Protein AF-A0A822GVT6-F1 (afdb_monomer_lite)

Sequence (143 aa):
QSIIKSNSVNSNDHNVFDELIRKIGSLTDDDLIVNDVVSTDIQPLWSDKYKPCKPRFFNKVLTGYIWNSYNRKHYDKDNPPPKTIQGYKFNSFYPDLVAKNQLRPCSLTVCENNRNFSVLKFHAGPPYEDIAFKIINEEWDKS

Secondary structure (DSSP, 8-state):
----------S-HHHHHHHHHHHHHTT-TT-EE----B------TTTTTS--BPPEEEEEEEEE----TTHHHH--SSSPPPPEEEEEEEEEE-TT-S-GGG-PPPEEEE-TT-TTEEEEEE---TTBPPEEEEEE-------

Foldseek 3Di:
DADPPPPDDDPPCVVVVVVVCVVVVVPDPQKDWDPDWDDDPDDDPCCVPAPADAWDKTKTFDKDADDDPVQVVVADPVRTDDIDGPDMDIGTDDNPAPDPVQFDDWDWAADPVDNQWIKTWGCGHPNYHITIDIDGPDDDDRD

pLDDT: mean 75.49, std 16.42, range [25.73, 95.81]

Structure (mmCIF, N/CA/C/O backbone):
data_AF-A0A822GVT6-F1
#
_entry.id   AF-A0A822GVT6-F1
#
loop_
_atom_site.group_PDB
_atom_site.id
_atom_site.type_symbol
_atom_site.label_atom_id
_atom_site.label_alt_id
_atom_site.label_comp_id
_atom_site.label_asym_id
_atom_site.label_entity_id
_atom_site.label_seq_id
_atom_site.pdbx_PDB_ins_code
_atom_site.Cartn_x
_atom_site.Cartn_y
_atom_site.Cartn_z
_atom_site.occupancy
_atom_site.B_iso_or_equiv
_atom_site.auth_seq_id
_atom_site.auth_comp_id
_atom_site.auth_asym_id
_atom_site.auth_atom_id
_atom_site.pdbx_PDB_model_num
ATOM 1 N N . GLN A 1 1 ? -9.247 17.360 -7.548 1.00 28.58 1 GLN A N 1
ATOM 2 C CA . GLN A 1 1 ? -9.931 16.823 -6.354 1.00 28.58 1 GLN A CA 1
ATOM 3 C C . GLN A 1 1 ? -9.973 15.312 -6.533 1.00 28.58 1 GLN A C 1
ATOM 5 O O . GLN A 1 1 ? -10.650 14.847 -7.438 1.00 28.58 1 GLN A O 1
ATOM 10 N N . SER A 1 2 ? -9.132 14.571 -5.811 1.00 29.42 2 SER A N 1
ATOM 11 C CA . SER A 1 2 ? -8.932 13.132 -6.027 1.00 29.42 2 SER A CA 1
ATOM 12 C C . SER A 1 2 ? -10.059 12.336 -5.377 1.00 29.42 2 SER A C 1
ATOM 14 O O . SER A 1 2 ? -10.272 12.442 -4.171 1.00 29.42 2 SER A O 1
ATOM 16 N N . ILE A 1 3 ? -10.780 11.548 -6.171 1.00 25.73 3 ILE A N 1
ATOM 17 C CA . ILE A 1 3 ? -11.833 10.657 -5.686 1.00 25.73 3 ILE A CA 1
ATOM 18 C C . ILE A 1 3 ? -11.191 9.290 -5.461 1.00 25.73 3 ILE A C 1
ATOM 20 O O . ILE A 1 3 ? -11.102 8.470 -6.372 1.00 25.73 3 ILE A O 1
ATOM 24 N N . ILE A 1 4 ? -10.742 9.042 -4.231 1.00 35.81 4 ILE A N 1
ATOM 25 C CA . ILE A 1 4 ? -10.563 7.674 -3.742 1.00 35.81 4 ILE A CA 1
ATOM 26 C C . ILE A 1 4 ? -11.972 7.079 -3.742 1.00 35.81 4 ILE A C 1
ATOM 28 O O . ILE A 1 4 ? -12.809 7.483 -2.935 1.00 35.81 4 ILE A O 1
ATOM 32 N N . LYS A 1 5 ? -12.281 6.187 -4.690 1.00 28.80 5 LYS A N 1
ATOM 33 C CA . LYS A 1 5 ? -13.571 5.487 -4.709 1.00 28.80 5 LYS A CA 1
ATOM 34 C C . LYS A 1 5 ? -13.613 4.519 -3.527 1.00 28.80 5 LYS A C 1
ATOM 36 O O . LYS A 1 5 ? -13.249 3.353 -3.649 1.00 28.80 5 LYS A O 1
ATOM 41 N N . SER A 1 6 ? -14.053 5.013 -2.375 1.00 35.09 6 SER A N 1
ATOM 42 C CA . SER A 1 6 ? -14.524 4.182 -1.278 1.00 35.09 6 SER A CA 1
ATOM 43 C C . SER A 1 6 ? -15.872 3.594 -1.692 1.00 35.09 6 SER A C 1
ATOM 45 O O . SER A 1 6 ? -16.929 4.201 -1.533 1.00 35.09 6 SER A O 1
ATOM 47 N N . ASN A 1 7 ? -15.846 2.399 -2.280 1.00 32.97 7 ASN A N 1
ATOM 48 C CA . ASN A 1 7 ? -17.069 1.623 -2.438 1.00 32.97 7 ASN A CA 1
ATOM 49 C C . ASN A 1 7 ? -17.553 1.229 -1.034 1.00 32.97 7 ASN A C 1
ATOM 51 O O . ASN A 1 7 ? -16.971 0.362 -0.389 1.00 32.97 7 ASN A O 1
ATOM 55 N N . SER A 1 8 ? -18.598 1.903 -0.547 1.00 37.50 8 SER A N 1
ATOM 56 C CA . SER A 1 8 ? -19.322 1.519 0.666 1.00 37.50 8 SER A CA 1
ATOM 57 C C . SER A 1 8 ? -20.222 0.332 0.328 1.00 37.50 8 SER A C 1
ATOM 59 O O . SER A 1 8 ? -21.277 0.519 -0.272 1.00 37.50 8 SER A O 1
ATOM 61 N N . VAL A 1 9 ? -19.815 -0.874 0.715 1.00 43.06 9 VAL A N 1
ATOM 62 C CA . VAL A 1 9 ? -20.667 -2.072 0.679 1.00 43.06 9 VAL A CA 1
ATOM 63 C C . VAL A 1 9 ? -21.260 -2.280 2.080 1.00 43.06 9 VAL A C 1
ATOM 65 O O . VAL A 1 9 ? -20.594 -2.009 3.074 1.00 43.06 9 VAL A O 1
ATOM 68 N N . ASN A 1 10 ? -22.549 -2.631 2.154 1.00 33.69 10 ASN A N 1
ATOM 69 C CA . ASN A 1 10 ? -23.295 -2.819 3.403 1.00 33.69 10 ASN A CA 1
ATOM 70 C C . ASN A 1 10 ? -23.131 -4.247 3.954 1.00 33.69 10 ASN A C 1
ATOM 72 O O . ASN A 1 10 ? -23.466 -5.210 3.269 1.00 33.69 10 ASN A O 1
ATOM 76 N N . SER A 1 11 ? -22.720 -4.334 5.222 1.00 42.62 11 SER A N 1
ATOM 77 C CA . SER A 1 11 ? -23.110 -5.294 6.271 1.00 42.62 11 SER A CA 1
ATOM 78 C C . SER A 1 11 ? -23.493 -6.717 5.833 1.00 42.62 11 SER A C 1
ATOM 80 O O . SER A 1 11 ? -24.624 -7.161 6.031 1.00 42.62 11 SER A O 1
ATOM 82 N N . ASN A 1 12 ? -22.507 -7.439 5.296 1.00 47.00 12 ASN A N 1
ATOM 83 C CA . ASN A 1 12 ? -22.258 -8.870 5.560 1.00 47.00 12 ASN A CA 1
ATOM 84 C C . ASN A 1 12 ? -20.744 -9.191 5.395 1.00 47.00 12 ASN A C 1
ATOM 86 O O . ASN A 1 12 ? -20.336 -10.265 4.948 1.00 47.00 12 ASN A O 1
ATOM 90 N N . ASP A 1 13 ? -19.901 -8.201 5.723 1.00 57.81 13 ASP A N 1
ATOM 91 C CA . ASP A 1 13 ? -18.564 -7.970 5.149 1.00 57.81 13 ASP A CA 1
ATOM 92 C C . ASP A 1 13 ? -17.463 -8.962 5.554 1.00 57.81 13 ASP A C 1
ATOM 94 O O . ASP A 1 13 ? -16.422 -9.020 4.892 1.00 57.81 13 ASP A O 1
ATOM 98 N N . HIS A 1 14 ? -17.666 -9.781 6.593 1.00 56.97 14 HIS A N 1
ATOM 99 C CA . HIS A 1 14 ? -16.663 -10.779 6.982 1.00 56.97 14 HIS A CA 1
ATOM 100 C C . HIS A 1 14 ? -16.409 -11.798 5.867 1.00 56.97 14 HIS A C 1
ATOM 102 O O . HIS A 1 14 ? -15.248 -12.059 5.552 1.00 56.97 14 HIS A O 1
ATOM 108 N N . ASN A 1 15 ? -17.476 -12.267 5.210 1.00 64.69 15 ASN A N 1
ATOM 109 C CA . ASN A 1 15 ? -17.385 -13.232 4.113 1.00 64.69 15 ASN A CA 1
ATOM 110 C C . ASN A 1 15 ? -16.815 -12.603 2.833 1.00 64.69 15 ASN A C 1
ATOM 112 O O . ASN A 1 15 ? -16.097 -13.270 2.096 1.00 64.69 15 ASN A O 1
ATOM 116 N N . VAL A 1 16 ? -17.090 -11.316 2.581 1.00 71.38 16 VAL A N 1
ATOM 117 C CA . VAL A 1 16 ? -16.628 -10.605 1.374 1.00 71.38 16 VAL A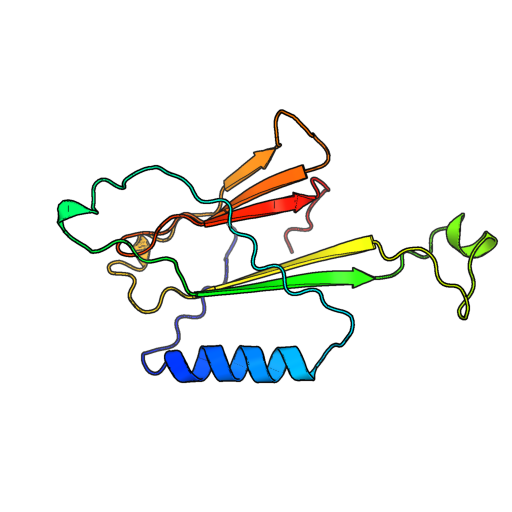 CA 1
ATOM 118 C C . VAL A 1 16 ? -15.111 -10.454 1.375 1.00 71.38 16 VAL A C 1
ATOM 120 O O . VAL A 1 16 ? -14.467 -10.653 0.346 1.00 71.38 16 VAL A O 1
ATOM 123 N N . PHE A 1 17 ? -14.523 -10.120 2.525 1.00 69.06 17 PHE A N 1
ATOM 124 C CA . PHE A 1 17 ? -13.072 -10.011 2.653 1.00 69.06 17 PHE A CA 1
ATOM 125 C C . PHE A 1 17 ? -12.383 -11.359 2.406 1.00 69.06 17 PHE A C 1
ATOM 127 O O . PHE A 1 17 ? -11.420 -11.428 1.643 1.00 69.06 17 PHE A O 1
ATOM 134 N N . ASP A 1 18 ? -12.908 -12.432 3.002 1.00 74.69 18 ASP A N 1
ATOM 135 C CA . ASP A 1 18 ? -12.345 -13.778 2.863 1.00 74.69 18 ASP A CA 1
ATOM 136 C C . ASP A 1 18 ? -12.522 -14.313 1.434 1.00 74.69 18 ASP A C 1
ATOM 138 O O . ASP A 1 18 ? -11.608 -14.917 0.867 1.00 74.69 18 ASP A O 1
ATOM 142 N N . GLU A 1 19 ? -13.656 -14.017 0.798 1.00 75.94 19 GLU A N 1
ATOM 143 C CA . GLU A 1 19 ? -13.894 -14.333 -0.608 1.00 75.94 19 GLU A CA 1
ATOM 144 C C . GLU A 1 19 ? -12.964 -13.547 -1.542 1.00 75.94 19 GLU A C 1
ATOM 146 O O . GLU A 1 19 ? -12.427 -14.124 -2.491 1.00 75.94 19 GLU A O 1
ATOM 151 N N . LEU A 1 20 ? -12.716 -12.261 -1.268 1.00 71.69 20 LEU A N 1
ATOM 152 C CA . LEU A 1 20 ? -11.774 -11.436 -2.027 1.00 71.69 20 LEU A CA 1
ATOM 153 C C . LEU A 1 20 ? -10.342 -11.950 -1.902 1.00 71.69 20 LEU A C 1
ATOM 155 O O . LEU A 1 20 ? -9.666 -12.079 -2.923 1.00 71.69 20 LEU A O 1
ATOM 159 N N . ILE A 1 21 ? -9.891 -12.289 -0.692 1.00 73.19 21 ILE A N 1
ATOM 160 C CA . ILE A 1 21 ? -8.566 -12.885 -0.483 1.00 73.19 21 ILE A CA 1
ATOM 161 C C . ILE A 1 21 ? -8.460 -14.213 -1.229 1.00 73.19 21 ILE A C 1
ATOM 163 O O . ILE A 1 21 ? -7.493 -14.417 -1.960 1.00 73.19 21 ILE A O 1
ATOM 167 N N . ARG A 1 22 ? -9.465 -15.089 -1.114 1.00 74.75 22 ARG A N 1
ATOM 168 C CA . ARG A 1 22 ? -9.482 -16.382 -1.813 1.00 74.75 22 ARG A CA 1
ATOM 169 C C . ARG A 1 22 ? -9.445 -16.207 -3.330 1.00 74.75 22 ARG A C 1
ATOM 171 O O . ARG A 1 22 ? -8.717 -16.917 -4.019 1.00 74.75 22 ARG A O 1
ATOM 178 N N . LYS A 1 23 ? -10.211 -15.251 -3.856 1.00 71.81 23 LYS A N 1
ATOM 179 C CA . LYS A 1 23 ? -10.256 -14.949 -5.289 1.00 71.81 23 LYS A CA 1
ATOM 180 C C . LYS A 1 23 ? -8.927 -14.384 -5.782 1.00 71.81 23 LYS A C 1
ATOM 182 O O . LYS A 1 23 ? -8.473 -14.779 -6.844 1.00 71.81 23 LYS A O 1
ATOM 187 N N . ILE A 1 24 ? -8.290 -13.494 -5.022 1.00 65.19 24 ILE A N 1
ATOM 188 C CA . ILE A 1 24 ? -7.012 -12.873 -5.402 1.00 65.19 24 ILE A CA 1
ATOM 189 C C . ILE A 1 24 ? -5.847 -13.861 -5.276 1.00 65.19 24 ILE A C 1
ATOM 191 O O . ILE A 1 24 ? -5.042 -13.942 -6.198 1.00 65.19 24 ILE A O 1
ATOM 195 N N . GLY A 1 25 ? -5.782 -14.640 -4.192 1.00 64.25 25 GLY A N 1
ATOM 196 C CA . GLY A 1 25 ? -4.747 -15.661 -3.984 1.00 64.25 25 GLY A CA 1
ATOM 197 C C . GLY A 1 25 ? -4.788 -16.796 -5.011 1.00 64.25 25 GLY A C 1
ATOM 198 O O . GLY A 1 25 ? -3.785 -17.459 -5.226 1.00 64.25 25 GLY A O 1
ATOM 199 N N . SER A 1 26 ? -5.924 -16.985 -5.688 1.00 60.91 26 SER A N 1
ATOM 200 C CA . SER A 1 26 ? -6.075 -17.951 -6.780 1.00 60.91 26 SER A CA 1
ATOM 201 C C . SER A 1 26 ? -5.717 -17.390 -8.166 1.00 60.91 26 SER A C 1
ATOM 203 O O . SER A 1 26 ? -5.732 -18.158 -9.126 1.00 60.91 26 SER A O 1
ATOM 205 N N . LEU A 1 27 ? -5.473 -16.079 -8.311 1.00 55.56 27 LEU A N 1
ATOM 206 C CA . LEU A 1 27 ? -5.369 -15.426 -9.626 1.00 55.56 27 LEU A CA 1
ATOM 207 C C . LEU A 1 27 ? -3.942 -15.078 -10.068 1.00 55.56 27 LEU A C 1
ATOM 209 O O . LEU A 1 27 ? -3.764 -14.808 -11.253 1.00 55.56 27 LEU A O 1
ATOM 213 N N . THR A 1 28 ? -2.938 -15.065 -9.185 1.00 55.56 28 THR A N 1
ATOM 214 C CA . THR A 1 28 ? -1.589 -14.589 -9.546 1.00 55.56 28 THR A CA 1
ATOM 215 C C . THR A 1 28 ? -0.493 -15.143 -8.627 1.00 55.56 28 THR A C 1
ATOM 217 O O . THR A 1 28 ? -0.418 -14.729 -7.472 1.00 55.56 28 THR A O 1
ATOM 220 N N . ASP A 1 29 ? 0.390 -15.998 -9.156 1.00 56.03 29 ASP A N 1
ATOM 221 C CA . ASP A 1 29 ? 1.591 -16.507 -8.458 1.00 56.03 29 ASP A CA 1
ATOM 222 C C . ASP A 1 29 ? 2.692 -15.438 -8.280 1.00 56.03 29 ASP A C 1
ATOM 224 O O . ASP A 1 29 ? 3.590 -15.584 -7.455 1.00 56.03 29 ASP A O 1
ATOM 228 N N . ASP A 1 30 ? 2.630 -14.338 -9.039 1.00 55.88 30 ASP A N 1
ATOM 229 C CA . ASP A 1 30 ? 3.693 -13.323 -9.096 1.00 55.88 30 ASP A CA 1
ATOM 230 C C . ASP A 1 30 ? 3.564 -12.185 -8.072 1.00 55.88 30 ASP A C 1
ATOM 232 O O . ASP A 1 30 ? 4.436 -11.312 -7.990 1.00 55.88 30 ASP A O 1
ATOM 236 N N . ASP A 1 31 ? 2.483 -12.170 -7.300 1.00 59.00 31 ASP A N 1
ATOM 237 C CA . ASP A 1 31 ? 2.137 -11.041 -6.454 1.00 59.00 31 ASP A CA 1
ATOM 238 C C . ASP A 1 31 ? 2.435 -11.310 -4.984 1.00 59.00 31 ASP A C 1
ATOM 240 O O . ASP A 1 31 ? 1.866 -12.196 -4.347 1.00 59.00 31 ASP A O 1
ATOM 244 N N . LEU A 1 32 ? 3.321 -10.491 -4.424 1.00 62.09 32 LEU A N 1
ATOM 245 C CA . LEU A 1 32 ? 3.681 -10.578 -3.017 1.00 62.09 32 LEU A CA 1
ATOM 246 C C . LEU A 1 32 ? 2.610 -9.883 -2.171 1.00 62.09 32 LEU A C 1
ATOM 248 O O . LEU A 1 32 ? 2.322 -8.693 -2.346 1.00 62.09 32 LEU A O 1
ATOM 252 N N . ILE A 1 33 ? 2.038 -10.632 -1.227 1.00 61.53 33 ILE A N 1
ATOM 253 C CA . ILE A 1 33 ? 1.186 -10.083 -0.172 1.00 61.53 33 ILE A CA 1
ATOM 254 C C . ILE A 1 33 ? 2.102 -9.511 0.907 1.00 61.53 33 ILE A C 1
ATOM 256 O O . ILE A 1 33 ? 2.847 -10.246 1.554 1.00 61.53 33 ILE A O 1
ATOM 260 N N . VAL A 1 34 ? 2.039 -8.196 1.114 1.00 60.06 34 VAL A N 1
ATOM 261 C CA . VAL A 1 34 ? 2.803 -7.519 2.169 1.00 60.06 34 VAL A CA 1
ATOM 262 C C . VAL A 1 34 ? 1.848 -7.081 3.269 1.00 60.06 34 VAL A C 1
ATOM 264 O O . VAL A 1 34 ? 1.066 -6.144 3.098 1.00 60.06 34 VAL A O 1
ATOM 267 N N . ASN A 1 35 ? 1.939 -7.768 4.408 1.00 59.41 35 ASN A N 1
ATOM 268 C CA . ASN A 1 35 ? 1.120 -7.508 5.592 1.00 59.41 35 ASN A CA 1
ATOM 269 C C . ASN A 1 35 ? 1.867 -6.762 6.704 1.00 59.41 35 ASN A C 1
ATOM 271 O O . ASN A 1 35 ? 1.332 -6.627 7.801 1.00 59.41 35 ASN A O 1
ATOM 275 N N . ASP A 1 36 ? 3.094 -6.305 6.450 1.00 57.94 36 ASP A N 1
ATOM 276 C CA . ASP A 1 36 ? 3.906 -5.700 7.499 1.00 57.94 36 ASP A CA 1
ATOM 277 C C . ASP A 1 36 ? 3.402 -4.282 7.802 1.00 57.94 36 ASP A C 1
ATOM 279 O O . ASP A 1 36 ? 3.422 -3.392 6.945 1.00 57.94 36 ASP A O 1
ATOM 283 N N . VAL A 1 37 ? 2.872 -4.103 9.012 1.00 63.09 37 VAL A N 1
ATOM 284 C CA . VAL A 1 37 ? 2.304 -2.840 9.495 1.00 63.09 37 VAL A CA 1
ATOM 285 C C . VAL A 1 37 ? 3.300 -2.212 10.437 1.00 63.09 37 VAL A C 1
ATOM 287 O O . VAL A 1 37 ? 3.673 -2.812 11.446 1.00 63.09 37 VAL A O 1
ATOM 290 N N . VAL A 1 38 ? 3.660 -0.962 10.167 1.00 64.44 38 VAL A N 1
ATOM 291 C CA . VAL A 1 38 ? 4.370 -0.160 11.159 1.00 64.44 38 VAL A CA 1
ATOM 292 C C . VAL A 1 38 ? 3.349 0.277 12.208 1.00 64.44 38 VAL A C 1
ATOM 294 O O . VAL A 1 38 ? 2.480 1.103 11.923 1.00 64.44 38 VAL A O 1
ATOM 297 N N . SER A 1 39 ? 3.421 -0.308 13.406 1.00 58.72 39 SER A N 1
ATOM 298 C CA . SER A 1 39 ? 2.605 0.125 14.544 1.00 58.72 39 SER A CA 1
ATOM 299 C C . SER A 1 39 ? 2.955 1.569 14.895 1.00 58.72 39 SER A C 1
ATOM 301 O O . SER A 1 39 ? 4.126 1.916 15.046 1.00 58.72 39 SER A O 1
ATOM 303 N N . THR A 1 40 ? 1.944 2.422 15.031 1.00 59.94 40 THR A N 1
ATOM 304 C CA . THR A 1 40 ? 2.115 3.725 15.670 1.00 59.94 40 THR A CA 1
ATOM 305 C C . THR A 1 40 ? 1.753 3.558 17.138 1.00 59.94 40 THR A C 1
ATOM 307 O O . THR A 1 40 ? 0.571 3.435 17.441 1.00 59.94 40 THR A O 1
ATOM 310 N N . ASP A 1 41 ? 2.733 3.556 18.042 1.00 59.84 41 ASP A N 1
ATOM 311 C CA . ASP A 1 41 ? 2.539 3.358 19.496 1.00 59.84 41 ASP A CA 1
ATOM 312 C C . ASP A 1 41 ? 1.843 4.549 20.200 1.00 59.84 41 ASP A C 1
ATOM 314 O O . ASP A 1 41 ? 2.087 4.855 21.367 1.00 59.84 41 ASP A O 1
ATOM 318 N N . ILE A 1 42 ? 0.977 5.269 19.487 1.00 66.88 42 ILE A N 1
ATOM 319 C CA . ILE A 1 42 ? 0.280 6.455 19.976 1.00 66.88 42 ILE A CA 1
ATOM 320 C C . ILE A 1 42 ? -1.122 6.036 20.407 1.00 66.88 42 ILE A C 1
ATOM 322 O O . ILE A 1 42 ? -1.959 5.712 19.568 1.00 66.88 42 ILE A O 1
ATOM 326 N N . GLN A 1 43 ? -1.386 6.095 21.712 1.00 69.56 43 GLN A N 1
ATOM 327 C CA . GLN A 1 43 ? -2.725 5.890 22.262 1.00 69.56 43 GLN A CA 1
ATOM 328 C C . GLN A 1 43 ? -3.665 7.009 21.778 1.00 69.56 43 GLN A C 1
ATOM 330 O O . GLN A 1 43 ? -3.406 8.186 22.053 1.00 69.56 43 GLN A O 1
ATOM 335 N N . PRO A 1 44 ? -4.736 6.688 21.037 1.00 73.25 44 PRO A N 1
ATOM 336 C CA . PRO A 1 44 ? -5.626 7.703 20.499 1.00 73.25 44 PRO A CA 1
ATOM 337 C C . PRO A 1 44 ? -6.561 8.254 21.582 1.00 73.25 44 PRO A C 1
ATOM 339 O O . PRO A 1 44 ? -7.037 7.510 22.425 1.00 73.25 44 PRO A O 1
ATOM 342 N N . LEU A 1 45 ? -6.924 9.540 21.510 1.00 78.69 45 LEU A N 1
ATOM 343 C CA . LEU A 1 45 ? -7.795 10.216 22.495 1.00 78.69 45 LEU A CA 1
ATOM 344 C C . LEU A 1 45 ? -9.178 9.549 22.687 1.00 78.69 45 LEU A C 1
ATOM 346 O O . LEU A 1 45 ? -9.885 9.817 23.651 1.00 78.69 45 LEU A O 1
ATOM 350 N N . TRP A 1 46 ? -9.597 8.706 21.743 1.00 79.69 46 TRP A N 1
ATOM 351 C CA . TRP A 1 46 ? -10.856 7.967 21.799 1.00 79.69 46 TRP A CA 1
ATOM 352 C C . TRP A 1 46 ? -10.745 6.591 22.475 1.00 79.69 46 TRP A C 1
ATOM 354 O O . TRP A 1 46 ? -11.781 5.937 22.631 1.00 79.69 46 TRP A O 1
ATOM 364 N N . SER A 1 47 ? -9.545 6.148 22.871 1.00 79.19 47 SER A N 1
ATOM 365 C CA . SER A 1 47 ? -9.307 4.813 23.443 1.00 79.19 47 SER A CA 1
ATOM 366 C C . SER A 1 47 ? -10.058 4.571 24.756 1.00 79.19 47 SER A C 1
ATOM 368 O O . SER A 1 47 ? -10.400 3.431 25.059 1.00 79.19 47 SER A O 1
ATOM 370 N N . ASP A 1 48 ? -10.418 5.635 25.479 1.00 80.19 48 ASP A N 1
ATOM 371 C CA . ASP A 1 48 ? -11.256 5.560 26.683 1.00 80.19 48 ASP A CA 1
ATOM 372 C C . ASP A 1 48 ? -12.712 5.158 26.381 1.00 80.19 48 ASP A C 1
ATOM 374 O O . ASP A 1 48 ? -13.428 4.677 27.258 1.00 80.19 48 ASP A O 1
ATOM 378 N N . LYS A 1 49 ? -13.181 5.378 25.143 1.00 81.31 49 LYS A N 1
ATOM 379 C CA . LYS A 1 49 ? -14.574 5.127 24.722 1.00 81.31 49 LYS A CA 1
ATOM 380 C C . LYS A 1 49 ? -14.731 3.871 23.876 1.00 81.31 49 LYS A C 1
ATOM 382 O O . LYS A 1 49 ? -15.781 3.235 23.926 1.00 81.31 49 LYS A O 1
ATOM 387 N N . TYR A 1 50 ? -13.719 3.534 23.083 1.00 79.31 50 TYR A N 1
ATOM 388 C CA . TYR A 1 50 ? -13.747 2.392 22.176 1.00 79.31 50 TYR A CA 1
ATOM 389 C C . TYR A 1 50 ? -12.466 1.585 22.315 1.00 79.31 50 TYR A C 1
ATOM 391 O O . TYR A 1 50 ? -11.380 2.154 22.356 1.00 79.31 50 TYR A O 1
ATOM 399 N N . LYS A 1 51 ? -12.590 0.254 22.312 1.00 80.50 51 LYS A N 1
ATOM 400 C CA . LYS A 1 51 ? -11.432 -0.641 22.286 1.00 80.50 51 LYS A CA 1
ATOM 401 C C . LYS A 1 51 ? -10.695 -0.478 20.947 1.00 80.50 51 LYS A C 1
ATOM 403 O O . LYS A 1 51 ? -11.319 -0.743 19.918 1.00 80.50 51 LYS A O 1
ATOM 408 N N . PRO A 1 52 ? -9.410 -0.075 20.938 1.00 80.75 52 PRO A N 1
ATOM 409 C CA . PRO A 1 52 ? -8.649 0.046 19.701 1.00 80.75 52 PRO A CA 1
ATOM 410 C C . PRO A 1 52 ? -8.521 -1.291 18.970 1.00 80.75 52 PRO A C 1
ATOM 412 O O . PRO A 1 52 ? -8.205 -2.321 19.573 1.00 80.75 52 PRO A O 1
ATOM 415 N N . CYS A 1 53 ? -8.776 -1.261 17.664 1.00 81.19 53 CYS A N 1
ATOM 416 C CA . CYS A 1 53 ? -8.719 -2.415 16.777 1.00 81.19 53 CYS A CA 1
ATOM 417 C C . CYS A 1 53 ? -7.867 -2.094 15.546 1.00 81.19 53 CYS A C 1
ATOM 419 O O . CYS A 1 53 ? -7.955 -1.011 14.969 1.00 81.19 53 CYS A O 1
ATOM 421 N N . LYS A 1 54 ? -7.082 -3.067 15.076 1.00 80.94 54 LYS A N 1
ATOM 422 C CA . LYS A 1 54 ? -6.401 -2.943 13.783 1.00 80.94 54 LYS A CA 1
ATOM 423 C C . LYS A 1 54 ? -7.395 -3.239 12.653 1.00 80.94 54 LYS A C 1
ATOM 425 O O . LYS A 1 54 ? -8.126 -4.229 12.747 1.00 80.94 54 LYS A O 1
ATOM 430 N N . PRO A 1 55 ? -7.455 -2.415 11.594 1.00 82.69 55 PRO A N 1
ATOM 431 C CA . PRO A 1 55 ? -8.310 -2.702 10.449 1.00 82.69 55 PRO A CA 1
ATOM 432 C C . PRO A 1 55 ? -7.826 -3.950 9.710 1.00 82.69 55 PRO A C 1
ATOM 434 O O . PRO A 1 55 ? -6.635 -4.273 9.710 1.00 82.69 55 PRO A O 1
ATOM 437 N N . ARG A 1 56 ? -8.751 -4.642 9.041 1.00 83.31 56 ARG A N 1
ATOM 438 C CA . ARG A 1 56 ? -8.392 -5.733 8.127 1.00 83.31 56 ARG A CA 1
ATOM 439 C C . ARG A 1 56 ? -7.939 -5.111 6.815 1.00 83.31 56 ARG A C 1
ATOM 441 O O . ARG A 1 56 ? -8.621 -4.243 6.280 1.00 83.31 56 ARG A O 1
ATOM 448 N N . PHE A 1 57 ? -6.817 -5.545 6.269 1.00 82.56 57 PHE A N 1
ATOM 449 C CA . PHE A 1 57 ? -6.359 -5.082 4.966 1.00 82.56 57 PHE A CA 1
ATOM 450 C C . PHE A 1 57 ? -5.658 -6.219 4.230 1.00 82.56 57 PHE A C 1
ATOM 452 O O . PHE A 1 57 ? -5.195 -7.181 4.841 1.00 82.56 57 PHE A O 1
ATOM 459 N N . PHE A 1 58 ? -5.593 -6.104 2.912 1.00 82.00 58 PHE A N 1
ATOM 460 C CA . PHE A 1 58 ? -4.695 -6.901 2.094 1.00 82.00 58 PHE A CA 1
ATOM 461 C C . PHE A 1 58 ? -4.068 -5.987 1.047 1.00 82.00 58 PHE A C 1
ATOM 463 O O . PHE A 1 58 ? -4.751 -5.273 0.302 1.00 82.00 58 PHE A O 1
ATOM 470 N N . ASN A 1 59 ? -2.743 -6.004 1.001 1.00 83.62 59 ASN A N 1
ATOM 471 C CA . ASN A 1 59 ? -1.986 -5.206 0.054 1.00 83.62 59 ASN A CA 1
ATOM 472 C C . ASN A 1 59 ? -1.352 -6.113 -0.980 1.00 83.62 59 ASN A C 1
ATOM 474 O O . ASN A 1 59 ? -0.889 -7.209 -0.665 1.00 83.62 59 ASN A O 1
ATOM 478 N N . LYS A 1 60 ? -1.315 -5.620 -2.212 1.00 83.00 60 LYS A N 1
ATOM 479 C CA . LYS A 1 60 ? -0.740 -6.320 -3.349 1.00 83.00 60 LYS A CA 1
ATOM 480 C C . LYS A 1 60 ? 0.399 -5.483 -3.912 1.00 83.00 60 LYS A C 1
ATOM 482 O O . LYS A 1 60 ? 0.181 -4.328 -4.288 1.00 83.00 60 LYS A O 1
ATOM 487 N N . VAL A 1 61 ? 1.596 -6.056 -3.944 1.00 84.31 61 VAL A N 1
ATOM 488 C CA . VAL A 1 61 ? 2.754 -5.450 -4.604 1.00 84.31 61 VAL A CA 1
ATOM 489 C C . VAL A 1 61 ? 2.854 -6.047 -5.995 1.00 84.31 61 VAL A C 1
ATOM 491 O O . VAL A 1 61 ? 3.138 -7.235 -6.136 1.00 84.31 61 VAL A O 1
ATOM 494 N N . LEU A 1 62 ? 2.619 -5.215 -7.008 1.00 83.81 62 LEU A N 1
ATOM 495 C CA . LEU A 1 62 ? 2.771 -5.621 -8.395 1.00 83.81 62 LEU A CA 1
ATOM 496 C C . LEU A 1 62 ? 4.255 -5.574 -8.730 1.00 83.81 62 LEU A C 1
ATOM 498 O O . LEU A 1 62 ? 4.880 -4.509 -8.695 1.00 83.81 62 LEU A O 1
ATOM 502 N N . THR A 1 63 ? 4.816 -6.734 -9.048 1.00 85.94 63 THR A N 1
ATOM 503 C CA . THR A 1 63 ? 6.202 -6.860 -9.494 1.00 85.94 63 THR A CA 1
ATOM 504 C C . THR A 1 63 ? 6.240 -7.271 -10.955 1.00 85.94 63 THR A C 1
ATOM 506 O O . THR A 1 63 ? 5.351 -7.959 -11.448 1.00 85.94 63 THR A O 1
ATOM 509 N N . GLY A 1 64 ? 7.270 -6.840 -11.672 1.00 87.81 64 GLY A N 1
ATOM 510 C CA . GLY A 1 64 ? 7.427 -7.217 -13.067 1.00 87.81 64 GLY A CA 1
ATOM 511 C C . GLY A 1 64 ? 8.810 -6.908 -13.607 1.00 87.81 64 GLY A C 1
ATOM 512 O O . GLY A 1 64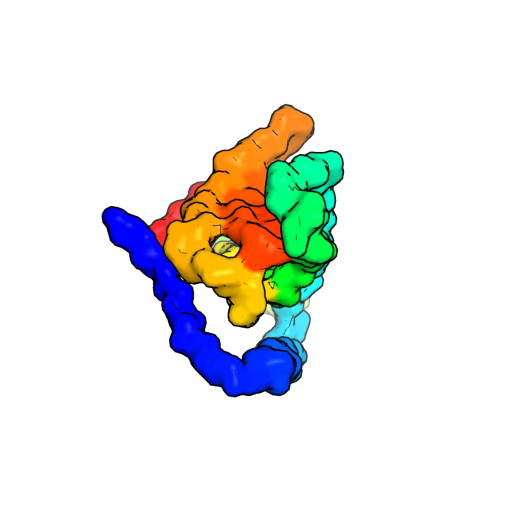 ? 9.693 -6.420 -12.900 1.00 87.81 64 GLY A O 1
ATOM 513 N N . TYR A 1 65 ? 9.000 -7.210 -14.884 1.00 89.88 65 TYR A N 1
ATOM 514 C CA . TYR A 1 65 ? 10.270 -7.020 -15.572 1.00 89.88 65 TYR A CA 1
ATOM 515 C C . TYR A 1 65 ? 10.276 -5.698 -16.326 1.00 89.88 65 TYR A C 1
ATOM 517 O O . TYR A 1 65 ? 9.356 -5.393 -17.084 1.00 89.88 65 TYR A O 1
ATOM 525 N N . ILE A 1 66 ? 11.339 -4.919 -16.144 1.00 88.44 66 ILE A N 1
ATOM 526 C CA . ILE A 1 66 ? 11.556 -3.693 -16.907 1.00 88.44 66 ILE A CA 1
ATOM 527 C C . ILE A 1 66 ? 12.521 -4.013 -18.047 1.00 88.44 66 ILE A C 1
ATOM 529 O O . ILE A 1 66 ? 13.713 -4.217 -17.832 1.00 88.44 66 ILE A O 1
ATOM 533 N N . TRP A 1 67 ? 12.021 -4.031 -19.280 1.00 88.62 67 TRP A N 1
ATOM 534 C CA . TRP A 1 67 ? 12.834 -4.274 -20.474 1.00 88.62 67 TRP A CA 1
ATOM 535 C C . TRP A 1 67 ? 13.387 -2.969 -21.044 1.00 88.62 67 TRP A C 1
ATOM 537 O O . TRP A 1 67 ? 12.943 -2.494 -22.088 1.00 88.62 67 TRP A O 1
ATOM 547 N N . ASN A 1 68 ? 14.360 -2.368 -20.357 1.00 91.38 68 ASN A N 1
ATOM 548 C CA . ASN A 1 68 ? 15.086 -1.199 -20.864 1.00 91.38 68 ASN A CA 1
ATOM 549 C C . ASN A 1 68 ? 16.205 -1.604 -21.859 1.00 91.38 68 ASN A C 1
ATOM 551 O O . ASN A 1 68 ? 16.467 -2.787 -22.074 1.00 91.38 68 ASN A O 1
ATOM 555 N N . SER A 1 69 ? 16.858 -0.625 -22.502 1.00 93.56 69 SER A N 1
ATOM 556 C CA . SER A 1 69 ? 17.909 -0.877 -23.512 1.00 93.56 69 SER A CA 1
ATOM 557 C C . SER A 1 69 ? 19.090 -1.694 -22.971 1.00 93.56 69 SER A C 1
ATOM 559 O O . SER A 1 69 ? 19.660 -2.504 -23.696 1.00 93.56 69 SER A O 1
ATOM 561 N N . TYR A 1 70 ? 19.430 -1.509 -21.694 1.00 92.81 70 TYR A N 1
ATOM 562 C CA . TYR A 1 70 ? 20.471 -2.277 -21.019 1.00 92.81 70 TYR A CA 1
ATOM 563 C C . TYR A 1 70 ? 20.015 -3.724 -20.785 1.00 92.81 70 TYR A C 1
ATOM 565 O O . TYR A 1 70 ? 20.665 -4.658 -21.245 1.00 92.81 70 TYR A O 1
ATOM 573 N N . ASN A 1 71 ? 18.841 -3.917 -20.182 1.00 94.50 71 ASN A N 1
ATOM 574 C CA . ASN A 1 71 ? 18.312 -5.239 -19.864 1.00 94.50 71 ASN A CA 1
ATOM 575 C C . ASN A 1 71 ? 18.087 -6.088 -21.121 1.00 94.50 71 ASN A C 1
ATOM 577 O O . ASN A 1 71 ? 18.397 -7.272 -21.113 1.00 94.50 71 ASN A O 1
ATOM 581 N N . ARG A 1 72 ? 17.650 -5.482 -22.234 1.00 92.88 72 ARG A N 1
ATOM 582 C CA . ARG A 1 72 ? 17.506 -6.179 -23.527 1.00 92.88 72 ARG A CA 1
ATOM 583 C C . ARG A 1 72 ? 18.817 -6.739 -24.096 1.00 92.88 72 ARG A C 1
ATOM 585 O O . ARG A 1 72 ? 18.754 -7.592 -24.971 1.00 92.88 72 ARG A O 1
ATOM 592 N N . LYS A 1 73 ? 19.982 -6.243 -23.661 1.00 95.31 73 LYS A N 1
ATOM 593 C CA . LYS A 1 73 ? 21.299 -6.742 -24.099 1.00 95.31 73 LYS A CA 1
ATOM 594 C C . LYS A 1 73 ? 21.854 -7.848 -23.201 1.00 95.31 73 LYS A C 1
ATOM 596 O O . LYS A 1 73 ? 22.726 -8.584 -23.646 1.00 95.31 73 LYS A O 1
ATOM 601 N N . HIS A 1 74 ? 21.397 -7.918 -21.952 1.00 93.62 74 HIS A N 1
ATOM 602 C CA . HI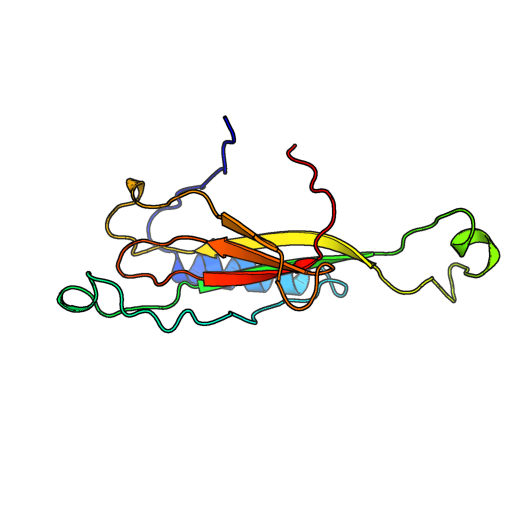S A 1 74 ? 21.981 -8.773 -20.914 1.00 93.62 74 HIS A CA 1
ATOM 603 C C . HIS A 1 74 ? 21.049 -9.886 -20.425 1.00 93.62 74 HIS A C 1
ATOM 605 O O . HIS A 1 74 ? 21.521 -10.806 -19.766 1.00 93.62 74 HIS A O 1
ATOM 611 N N . TYR A 1 75 ? 19.758 -9.808 -20.744 1.00 95.81 75 TYR A N 1
ATOM 612 C CA . TYR A 1 75 ? 18.739 -10.761 -20.319 1.00 95.81 75 TYR A CA 1
ATOM 613 C C . TYR A 1 75 ? 17.888 -11.206 -21.507 1.00 95.81 75 TYR A C 1
ATOM 615 O O . TYR A 1 75 ? 17.717 -10.467 -22.482 1.00 95.81 75 TYR A O 1
ATOM 623 N N . ASP A 1 76 ? 17.316 -12.398 -21.394 1.00 92.69 76 ASP A N 1
ATOM 624 C CA . ASP A 1 76 ? 16.431 -13.006 -22.386 1.00 92.69 76 ASP A CA 1
ATOM 625 C C . ASP A 1 76 ? 15.179 -13.593 -21.709 1.00 92.69 76 ASP A C 1
ATOM 627 O O . ASP A 1 76 ? 14.917 -13.348 -20.531 1.00 92.69 76 ASP A O 1
ATOM 631 N N . LYS A 1 77 ? 14.331 -14.297 -22.466 1.00 90.00 77 LYS A N 1
ATOM 632 C CA . LYS A 1 77 ? 13.067 -14.827 -21.930 1.00 90.00 77 LYS A CA 1
ATOM 633 C C . LYS A 1 77 ? 13.270 -15.951 -20.914 1.00 90.00 77 LYS A C 1
ATOM 635 O O . LYS A 1 77 ? 12.427 -16.098 -20.034 1.00 90.00 77 LYS A O 1
ATOM 640 N N . ASP A 1 78 ? 14.354 -16.707 -21.042 1.00 93.88 78 ASP A N 1
ATOM 641 C CA . ASP A 1 78 ? 14.660 -17.850 -20.181 1.00 93.88 78 ASP A CA 1
ATOM 642 C C . ASP A 1 78 ? 15.442 -17.402 -18.933 1.00 93.88 78 ASP A C 1
ATOM 644 O O . ASP A 1 78 ? 15.337 -18.011 -17.870 1.00 93.88 78 ASP A O 1
ATOM 648 N N . ASN A 1 79 ? 16.154 -16.276 -19.039 1.00 92.19 79 ASN A N 1
ATOM 649 C CA . ASN A 1 79 ? 16.894 -15.608 -17.975 1.00 92.19 79 ASN A CA 1
ATOM 650 C C . ASN A 1 79 ? 16.459 -14.135 -17.889 1.00 92.19 79 ASN A C 1
ATOM 652 O O . ASN A 1 79 ? 17.209 -13.242 -18.303 1.00 92.19 79 ASN A O 1
ATOM 656 N N . PRO A 1 80 ? 15.241 -13.854 -17.387 1.00 91.44 80 PRO A N 1
ATOM 657 C CA . PRO A 1 80 ? 14.727 -12.494 -17.319 1.00 91.44 80 PRO A CA 1
ATOM 658 C C . PRO A 1 80 ? 15.504 -11.643 -16.298 1.00 91.44 80 PRO A C 1
ATOM 660 O O . PRO A 1 80 ? 16.119 -12.179 -15.370 1.00 91.44 80 PRO A O 1
ATOM 663 N N . PRO A 1 81 ? 15.464 -10.302 -16.426 1.00 92.81 81 PRO A N 1
ATOM 664 C CA . PRO A 1 81 ? 16.085 -9.408 -15.454 1.00 92.81 81 PRO A CA 1
ATOM 665 C C . PRO A 1 81 ? 15.469 -9.579 -14.058 1.00 92.81 81 PRO A C 1
ATOM 667 O O . PRO A 1 81 ? 14.362 -10.101 -13.927 1.00 92.81 81 PRO A O 1
ATOM 670 N N . PRO A 1 82 ? 16.119 -9.083 -12.992 1.00 91.62 82 PRO A N 1
ATOM 671 C CA . PRO A 1 82 ? 15.506 -9.047 -11.671 1.00 91.62 82 PRO A CA 1
ATOM 672 C C . PRO A 1 82 ? 14.161 -8.305 -11.689 1.00 91.62 82 PRO A C 1
ATOM 674 O O . PRO A 1 82 ? 14.021 -7.246 -12.312 1.00 91.62 82 PRO A O 1
ATOM 677 N N . LYS A 1 83 ? 13.161 -8.855 -10.990 1.00 89.12 83 LYS A N 1
ATOM 678 C CA . LYS A 1 83 ? 11.848 -8.214 -10.857 1.00 89.12 83 LYS A CA 1
ATOM 679 C C . LYS A 1 83 ? 11.987 -6.882 -10.122 1.00 89.12 83 LYS A C 1
ATOM 681 O O . LYS A 1 83 ? 12.667 -6.785 -9.103 1.00 89.12 83 LYS A O 1
ATOM 686 N N . THR A 1 84 ? 11.306 -5.867 -10.633 1.00 86.31 84 THR A N 1
ATOM 687 C CA . THR A 1 84 ? 11.200 -4.537 -10.027 1.00 86.31 84 THR A CA 1
ATOM 688 C C . THR A 1 84 ? 9.746 -4.280 -9.634 1.00 86.31 84 THR A C 1
ATOM 690 O O . THR A 1 84 ? 8.827 -4.807 -10.265 1.00 86.31 84 THR A O 1
ATOM 693 N N . ILE A 1 85 ? 9.522 -3.489 -8.584 1.00 86.94 85 ILE A N 1
ATOM 694 C CA . ILE A 1 85 ? 8.171 -3.092 -8.169 1.00 86.94 85 ILE A CA 1
ATOM 695 C C . ILE A 1 85 ? 7.602 -2.124 -9.208 1.00 86.94 85 ILE A C 1
ATOM 697 O O . ILE A 1 85 ? 8.189 -1.079 -9.468 1.00 86.94 85 ILE A O 1
ATOM 701 N N . GLN A 1 86 ? 6.465 -2.480 -9.800 1.00 84.69 86 GLN A N 1
ATOM 702 C CA . GLN A 1 86 ? 5.748 -1.659 -10.778 1.00 84.69 86 GLN A CA 1
ATOM 703 C C . GLN A 1 86 ? 4.628 -0.8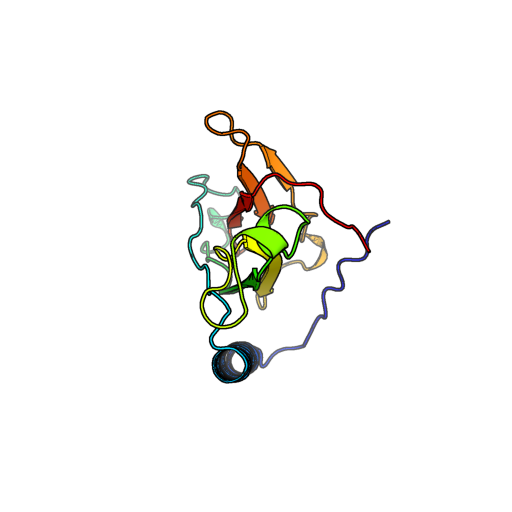39 -10.135 1.00 84.69 86 GLN A C 1
ATOM 705 O O . GLN A 1 86 ? 4.243 0.198 -10.664 1.00 84.69 86 GLN A O 1
ATOM 710 N N . GLY A 1 87 ? 4.095 -1.290 -8.998 1.00 85.00 87 GLY A N 1
ATOM 711 C CA . GLY A 1 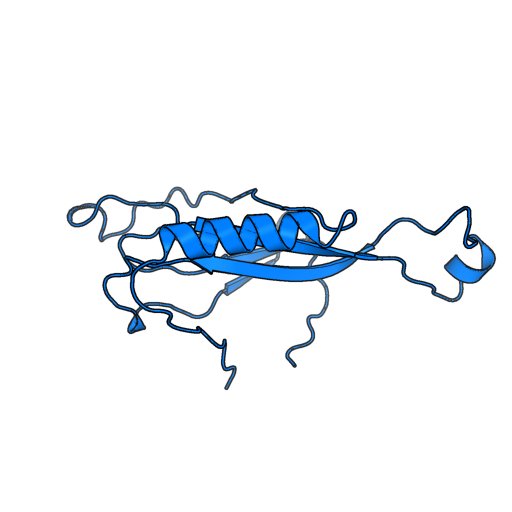87 ? 3.051 -0.556 -8.297 1.00 85.00 87 GLY A CA 1
ATOM 712 C C . GLY A 1 87 ? 2.567 -1.235 -7.025 1.00 85.00 87 GLY A C 1
ATOM 713 O O . GLY A 1 87 ? 2.932 -2.368 -6.708 1.00 85.00 87 GLY A O 1
ATOM 714 N N . TYR A 1 88 ? 1.702 -0.524 -6.308 1.00 85.81 88 TYR A N 1
ATOM 715 C CA . TYR A 1 88 ? 1.083 -0.986 -5.072 1.00 85.81 88 TYR A CA 1
ATOM 716 C C . TYR A 1 88 ? -0.433 -0.854 -5.168 1.00 85.81 88 TYR A C 1
ATOM 718 O O . TYR A 1 88 ? -0.950 0.153 -5.651 1.00 85.81 88 TYR A O 1
ATOM 726 N N . LYS A 1 89 ? -1.154 -1.846 -4.650 1.00 84.62 89 LYS A N 1
ATOM 727 C CA . LYS A 1 89 ? -2.604 -1.783 -4.469 1.00 84.62 89 LYS A CA 1
ATOM 728 C C . LYS A 1 89 ? -2.944 -2.063 -3.012 1.00 84.62 89 LYS A C 1
ATOM 730 O O . LYS A 1 89 ? -2.841 -3.200 -2.554 1.00 84.62 89 LYS A O 1
ATOM 735 N N . PHE A 1 90 ? -3.366 -1.019 -2.309 1.00 84.88 90 PHE A N 1
ATOM 736 C CA . PHE A 1 90 ? -3.785 -1.083 -0.912 1.00 84.88 90 PHE A CA 1
ATOM 737 C C . PHE A 1 90 ? -5.292 -1.303 -0.831 1.00 84.88 90 PHE A C 1
ATOM 739 O O . PHE A 1 90 ? -6.054 -0.571 -1.463 1.00 84.88 90 PHE A O 1
ATOM 746 N N . ASN A 1 91 ? -5.727 -2.301 -0.063 1.00 83.00 91 ASN A N 1
ATOM 747 C CA . ASN A 1 91 ? -7.148 -2.556 0.172 1.00 83.00 91 ASN A CA 1
ATOM 748 C C . ASN A 1 91 ? -7.366 -2.673 1.679 1.00 83.00 91 ASN A C 1
ATOM 750 O O . ASN A 1 91 ? -7.076 -3.711 2.268 1.00 83.00 91 ASN A O 1
ATOM 754 N N . SER A 1 92 ? -7.874 -1.605 2.289 1.00 83.75 92 SER A N 1
ATOM 755 C CA . SER A 1 92 ? -8.143 -1.528 3.728 1.00 83.75 92 SER A CA 1
ATOM 756 C C . SER A 1 92 ? -9.646 -1.521 3.990 1.00 83.75 92 SER A C 1
ATOM 758 O O . SER A 1 92 ? -10.396 -0.830 3.301 1.00 83.75 92 SER A O 1
ATOM 760 N N . PHE A 1 93 ? -10.081 -2.284 4.990 1.00 83.88 93 PHE A N 1
ATOM 761 C CA . PHE A 1 93 ? -11.482 -2.517 5.322 1.00 83.88 93 PHE A CA 1
ATOM 762 C C . PHE A 1 93 ? -11.779 -2.016 6.733 1.00 83.88 93 PHE A C 1
ATOM 764 O O . PHE A 1 93 ? -11.152 -2.435 7.708 1.00 83.88 93 PHE A O 1
ATOM 771 N N . TYR A 1 94 ? -12.783 -1.144 6.815 1.00 84.69 94 TYR A N 1
ATOM 772 C CA . TYR A 1 94 ? -13.229 -0.481 8.039 1.00 84.69 94 TYR A CA 1
ATOM 773 C C . TYR A 1 94 ? -14.754 -0.650 8.221 1.00 84.69 94 TYR A C 1
ATOM 775 O O . TYR A 1 94 ? -15.478 0.346 8.150 1.00 84.69 94 TYR A O 1
ATOM 783 N N . PRO A 1 95 ? -15.276 -1.885 8.371 1.00 82.75 95 PRO A N 1
ATOM 784 C CA . PRO A 1 95 ? -16.721 -2.132 8.447 1.00 82.75 95 PRO A CA 1
ATOM 785 C C . PRO A 1 95 ? -17.392 -1.431 9.639 1.00 82.75 95 PRO A C 1
ATOM 787 O O . PRO A 1 95 ? -18.481 -0.883 9.488 1.00 82.75 95 PRO A O 1
ATOM 790 N N . ASP A 1 96 ? -16.708 -1.361 10.784 1.00 81.81 96 ASP A N 1
ATOM 791 C CA . ASP A 1 96 ? -17.271 -0.854 12.045 1.00 81.81 96 ASP A CA 1
ATOM 792 C C . ASP A 1 96 ? -16.902 0.609 12.328 1.00 81.81 96 ASP A C 1
ATOM 794 O O . ASP A 1 96 ? -16.882 1.058 13.476 1.00 81.81 96 ASP A O 1
ATOM 798 N N . LEU A 1 97 ? -16.540 1.371 11.292 1.00 82.94 97 LEU A N 1
ATOM 799 C CA . LEU A 1 97 ? -16.124 2.755 11.473 1.00 82.94 97 LEU A CA 1
ATOM 800 C C . LEU A 1 97 ? -17.311 3.604 11.945 1.00 82.94 97 LEU A C 1
ATOM 802 O O . LEU A 1 97 ? -18.291 3.770 11.216 1.00 82.94 97 LEU A O 1
ATOM 806 N N . VAL A 1 98 ? -17.188 4.195 13.137 1.00 77.19 98 VAL A N 1
ATOM 807 C CA . VAL A 1 98 ? -18.284 4.929 13.798 1.00 77.19 98 VAL A CA 1
ATOM 808 C C . VAL A 1 98 ? -18.777 6.097 12.945 1.00 77.19 98 VAL A C 1
ATOM 810 O O . VAL A 1 98 ? -19.974 6.368 12.876 1.00 77.19 98 VAL A O 1
ATOM 813 N N . ALA A 1 99 ? -17.862 6.789 12.267 1.00 77.88 99 ALA A N 1
ATOM 814 C CA . ALA A 1 99 ? -18.193 7.929 11.433 1.00 77.88 99 ALA A CA 1
ATOM 815 C C . ALA A 1 99 ? -17.438 7.860 10.100 1.00 77.88 99 ALA A C 1
ATOM 817 O O . ALA A 1 99 ? -16.248 8.158 10.011 1.00 77.88 99 ALA A O 1
ATOM 818 N N . LYS A 1 100 ? -18.153 7.498 9.027 1.00 71.44 100 LYS A N 1
ATOM 819 C CA . LYS A 1 100 ? -17.588 7.379 7.668 1.00 71.44 100 LYS A CA 1
ATOM 820 C C . LYS A 1 100 ? -16.970 8.683 7.141 1.00 71.44 100 LYS A C 1
ATOM 822 O O . LYS A 1 100 ? -16.095 8.637 6.285 1.00 71.44 100 LYS A O 1
ATOM 827 N N . ASN A 1 101 ? -17.381 9.837 7.672 1.00 70.00 101 ASN A N 1
ATOM 828 C CA . ASN A 1 101 ? -16.811 11.148 7.342 1.00 70.00 101 ASN A CA 1
ATOM 829 C C . ASN A 1 101 ? -15.461 11.439 8.030 1.00 70.00 101 ASN A C 1
ATOM 831 O O . ASN A 1 101 ? -14.835 12.446 7.712 1.00 70.00 101 ASN A O 1
ATOM 835 N N . GLN A 1 102 ? -15.016 10.592 8.966 1.00 67.00 102 GLN A N 1
ATOM 836 C CA . GLN A 1 102 ? -13.736 10.749 9.664 1.00 67.00 102 GLN A CA 1
ATOM 837 C C . GLN A 1 102 ? -12.564 10.098 8.925 1.0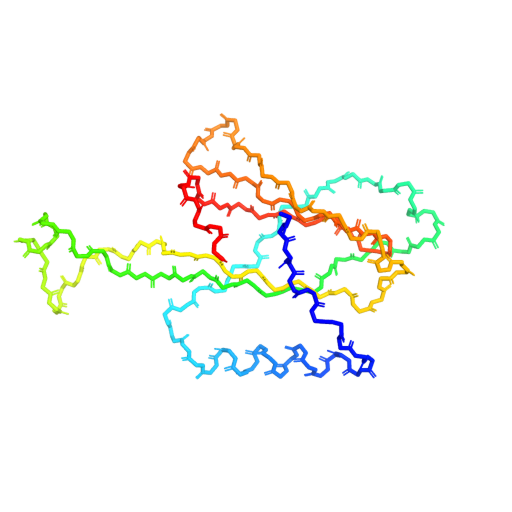0 67.00 102 GLN A C 1
ATOM 839 O O . GLN A 1 102 ? -11.417 10.337 9.301 1.00 67.00 102 GLN A O 1
ATOM 844 N N . LEU A 1 103 ? -12.823 9.322 7.864 1.00 72.06 103 LEU A N 1
ATOM 845 C CA . LEU A 1 103 ? -11.764 8.852 6.971 1.00 72.06 103 LEU A CA 1
ATOM 846 C C . LEU A 1 103 ? -11.063 10.063 6.363 1.00 72.06 103 LEU A C 1
ATOM 848 O O . LEU A 1 103 ? -11.664 10.853 5.632 1.00 72.06 103 LEU A O 1
ATOM 852 N N . ARG A 1 104 ? -9.783 10.217 6.690 1.00 73.44 104 ARG A N 1
ATOM 853 C CA . ARG A 1 104 ? -8.956 11.314 6.190 1.00 73.44 104 ARG A CA 1
ATOM 854 C C . ARG A 1 104 ? -8.080 10.832 5.032 1.00 73.44 104 ARG A C 1
ATOM 856 O O . ARG A 1 104 ? -7.777 9.641 4.954 1.00 73.44 104 ARG A O 1
ATOM 863 N N . PRO A 1 105 ? -7.641 11.743 4.144 1.00 77.94 105 PRO A N 1
ATOM 864 C CA . PRO A 1 105 ? -6.656 11.408 3.121 1.00 77.94 105 PRO A CA 1
ATOM 865 C C . PRO A 1 105 ? -5.394 10.800 3.746 1.00 77.94 105 PRO A C 1
ATOM 867 O O . PRO A 1 105 ? -4.975 11.223 4.824 1.00 77.94 105 PRO A O 1
ATOM 870 N N . CYS A 1 106 ? -4.785 9.829 3.066 1.00 83.88 106 CYS A N 1
ATOM 871 C CA . CYS A 1 106 ? -3.503 9.261 3.475 1.00 83.88 106 CYS A CA 1
ATOM 872 C C . CYS A 1 106 ? -2.375 10.303 3.383 1.00 83.88 106 CYS A C 1
ATOM 874 O O . CYS A 1 106 ? -2.394 11.171 2.506 1.00 83.88 106 CYS A O 1
ATOM 876 N N . SER A 1 107 ? -1.381 10.199 4.263 1.00 86.69 107 SER A N 1
ATOM 877 C CA . SER A 1 107 ? -0.166 11.020 4.238 1.00 86.69 107 SER A CA 1
ATOM 878 C C . SER A 1 107 ? 1.032 10.211 3.737 1.00 86.69 107 SER A C 1
ATOM 880 O O . SER A 1 107 ? 1.126 9.010 3.979 1.00 86.69 107 SER A O 1
ATOM 882 N N . LEU A 1 108 ? 1.935 10.869 3.008 1.00 88.19 108 LEU A N 1
ATOM 883 C CA . LEU A 1 108 ? 3.165 10.277 2.488 1.00 88.19 108 LEU A CA 1
ATOM 884 C C . LEU A 1 108 ? 4.360 11.023 3.078 1.00 88.19 108 LEU A C 1
ATOM 886 O O . LEU A 1 108 ? 4.491 12.229 2.866 1.00 88.19 108 LEU A O 1
ATOM 890 N N . THR A 1 109 ? 5.229 10.303 3.781 1.00 89.00 109 THR A N 1
ATOM 891 C CA . THR A 1 109 ? 6.413 10.875 4.436 1.00 89.00 109 THR A CA 1
ATOM 892 C C . THR A 1 109 ? 7.660 10.114 4.011 1.00 89.00 109 THR A C 1
ATOM 894 O O . THR A 1 109 ? 7.705 8.896 4.140 1.00 89.00 109 THR A O 1
ATOM 897 N N . VAL A 1 110 ? 8.694 10.805 3.532 1.00 89.00 110 VAL A N 1
ATOM 898 C CA . VAL A 1 110 ? 9.970 10.169 3.161 1.00 89.00 110 VAL A CA 1
ATOM 899 C C . VAL A 1 110 ? 10.700 9.689 4.420 1.00 89.00 110 VAL A C 1
ATOM 901 O O . VAL A 1 110 ? 10.748 10.409 5.417 1.00 89.00 110 VAL A O 1
ATOM 904 N N . CYS A 1 111 ? 11.276 8.485 4.398 1.00 86.62 111 CYS A N 1
ATOM 905 C CA . CYS A 1 111 ? 12.050 7.983 5.532 1.00 86.62 111 CYS A CA 1
ATOM 906 C C . CYS A 1 111 ? 13.355 8.784 5.703 1.00 86.62 111 CYS A C 1
ATOM 908 O O . CYS A 1 111 ? 14.174 8.839 4.786 1.00 86.62 111 CYS A O 1
ATOM 910 N N . GLU A 1 112 ? 13.602 9.319 6.902 1.00 84.88 112 GLU A N 1
ATOM 911 C CA . GLU A 1 112 ? 14.805 10.117 7.205 1.00 84.88 112 GLU A CA 1
ATOM 912 C C . GLU A 1 112 ? 16.107 9.323 7.002 1.00 84.88 112 GLU A C 1
ATOM 914 O O . GLU A 1 112 ? 17.064 9.822 6.414 1.00 84.88 112 GLU A O 1
ATOM 919 N N . ASN A 1 113 ? 16.109 8.050 7.409 1.00 83.88 113 ASN A N 1
ATOM 920 C CA . ASN A 1 113 ? 17.282 7.176 7.326 1.00 83.88 113 ASN A CA 1
ATOM 921 C C . ASN A 1 113 ? 17.504 6.574 5.928 1.00 83.88 113 ASN A C 1
ATOM 923 O O . ASN A 1 113 ? 18.589 6.068 5.647 1.00 83.88 113 ASN A O 1
ATOM 927 N N . ASN A 1 114 ? 16.486 6.561 5.058 1.00 85.62 114 ASN A N 1
ATOM 928 C CA . ASN A 1 114 ? 16.595 5.955 3.731 1.00 85.62 114 ASN A CA 1
ATOM 929 C C . ASN A 1 114 ? 15.628 6.596 2.730 1.00 85.62 114 ASN A C 1
ATOM 931 O O . ASN A 1 114 ? 14.462 6.217 2.648 1.00 85.62 114 ASN A O 1
ATOM 935 N N . ARG A 1 115 ? 16.155 7.509 1.909 1.00 86.12 115 ARG A N 1
ATOM 936 C CA . ARG A 1 115 ? 15.383 8.281 0.922 1.00 86.12 115 ARG A CA 1
ATOM 937 C C . ARG A 1 115 ? 14.803 7.450 -0.224 1.00 86.12 115 ARG A C 1
ATOM 939 O O . ARG A 1 115 ? 13.941 7.957 -0.934 1.00 86.12 115 ARG A O 1
ATOM 946 N N . ASN A 1 116 ? 15.236 6.197 -0.388 1.00 85.88 116 ASN A N 1
ATOM 947 C CA . ASN A 1 116 ? 14.664 5.280 -1.379 1.00 85.88 116 ASN A CA 1
ATOM 948 C C . ASN A 1 116 ? 13.296 4.748 -0.935 1.00 85.88 116 ASN A C 1
ATOM 950 O O . ASN A 1 116 ? 12.597 4.118 -1.726 1.00 85.88 116 ASN A O 1
ATOM 954 N N . PHE A 1 117 ? 12.914 4.977 0.325 1.00 87.88 117 PHE A N 1
ATOM 955 C CA . PHE A 1 117 ? 11.638 4.553 0.872 1.00 87.88 117 PHE A CA 1
ATOM 956 C C . PHE A 1 117 ? 10.866 5.721 1.475 1.00 87.88 117 PHE A C 1
ATOM 958 O O . PHE A 1 117 ? 11.426 6.658 2.046 1.00 87.88 117 PHE A O 1
ATOM 965 N N . SER A 1 118 ? 9.553 5.600 1.388 1.00 89.31 118 SER A N 1
ATOM 966 C CA . SER A 1 118 ? 8.582 6.485 2.008 1.00 89.31 118 SER A CA 1
ATOM 967 C C . SER A 1 118 ? 7.594 5.661 2.823 1.00 89.31 118 SER A C 1
ATOM 969 O O . SER A 1 118 ? 7.405 4.468 2.595 1.00 89.31 118 SER A O 1
ATOM 971 N N . VAL A 1 119 ? 6.965 6.293 3.800 1.00 89.06 119 VAL A N 1
ATOM 972 C CA . VAL A 1 119 ? 5.907 5.722 4.624 1.00 89.06 119 VAL A CA 1
ATOM 973 C C . VAL A 1 119 ? 4.584 6.313 4.165 1.00 89.06 119 VAL A C 1
ATOM 975 O O . VAL A 1 119 ? 4.369 7.521 4.271 1.00 89.06 119 VAL A O 1
ATOM 978 N N . LEU A 1 120 ? 3.702 5.457 3.657 1.00 88.62 120 LEU A N 1
ATOM 979 C CA . LEU A 1 120 ? 2.317 5.787 3.351 1.00 88.62 120 LEU A CA 1
ATOM 980 C C . LEU A 1 120 ? 1.455 5.474 4.570 1.00 88.62 120 LEU A C 1
ATOM 982 O O . LEU A 1 120 ? 1.282 4.306 4.922 1.00 88.62 120 LEU A O 1
ATOM 986 N N . LYS A 1 121 ? 0.909 6.505 5.210 1.00 88.38 121 LYS A N 1
ATOM 987 C CA . LYS A 1 121 ? 0.086 6.389 6.412 1.00 88.38 121 LYS A CA 1
ATOM 988 C C . LYS A 1 121 ? -1.386 6.638 6.089 1.00 88.38 121 LYS A C 1
ATOM 990 O O . LYS A 1 121 ? -1.767 7.712 5.626 1.00 88.38 121 LYS A O 1
ATOM 995 N N . PHE A 1 122 ? -2.222 5.645 6.362 1.00 86.56 122 PHE A N 1
ATOM 996 C CA . PHE A 1 122 ? -3.674 5.741 6.300 1.00 86.56 122 PHE A CA 1
ATOM 997 C C . PHE A 1 122 ? -4.210 6.152 7.666 1.00 86.56 122 PHE A C 1
ATOM 999 O O . PHE A 1 122 ? -3.970 5.480 8.670 1.00 86.56 122 PHE A O 1
ATOM 1006 N N . HIS A 1 123 ? -4.941 7.262 7.679 1.00 84.75 123 HIS A N 1
ATOM 1007 C CA . HIS A 1 123 ? -5.555 7.783 8.886 1.00 84.75 123 HIS A CA 1
ATOM 1008 C C . HIS A 1 123 ? -6.948 7.195 9.063 1.00 84.75 123 HIS A C 1
ATOM 1010 O O . HIS A 1 123 ? -7.822 7.385 8.209 1.00 84.75 123 HIS A O 1
ATOM 1016 N N . ALA A 1 124 ? -7.138 6.493 10.172 1.00 83.06 124 ALA A N 1
ATOM 1017 C CA . ALA A 1 124 ? -8.404 5.885 10.529 1.00 83.06 124 ALA A CA 1
ATOM 1018 C C . ALA A 1 124 ? -9.097 6.685 11.642 1.00 83.06 124 ALA A C 1
ATOM 1020 O O . ALA A 1 124 ? -8.513 7.556 12.288 1.00 83.06 124 ALA A O 1
ATOM 1021 N N . GLY A 1 125 ? -10.386 6.419 11.829 1.00 82.25 125 GLY A N 1
ATOM 1022 C CA . GLY A 1 125 ? -11.162 6.932 12.954 1.00 82.25 125 GLY A CA 1
ATOM 1023 C C . GLY A 1 125 ? -11.523 5.806 13.926 1.00 82.25 125 GLY A C 1
ATOM 1024 O O . GLY A 1 125 ? -11.389 4.634 13.570 1.00 82.25 125 GLY A O 1
ATOM 1025 N N . PRO A 1 126 ? -12.029 6.136 15.126 1.00 83.12 126 PRO A N 1
ATOM 1026 C CA . PRO A 1 126 ? -12.486 5.139 16.090 1.00 83.12 126 PRO A CA 1
ATOM 1027 C C . PRO A 1 126 ? -13.447 4.110 15.456 1.00 83.12 126 PRO A C 1
ATOM 1029 O O . PRO A 1 126 ? -14.336 4.503 14.690 1.00 83.12 126 PRO A O 1
ATOM 1032 N N . PRO A 1 127 ? -13.310 2.806 15.768 1.00 86.38 127 PRO A N 1
ATOM 1033 C CA . PRO A 1 127 ? -12.369 2.188 16.714 1.00 86.38 127 PRO A CA 1
ATOM 1034 C C . PRO A 1 127 ? -11.023 1.773 16.086 1.00 86.38 127 PRO A C 1
ATOM 1036 O O . PRO A 1 127 ? -10.262 1.028 16.704 1.00 86.38 127 PRO A O 1
ATOM 1039 N N . TYR A 1 128 ? -10.742 2.175 14.846 1.00 86.44 128 TYR A N 1
ATOM 1040 C CA . TYR A 1 128 ? -9.574 1.708 14.111 1.00 86.44 128 TYR A CA 1
ATOM 1041 C C . TYR A 1 128 ? -8.352 2.595 14.327 1.00 86.44 128 TYR A C 1
ATOM 1043 O O . TYR A 1 128 ? -8.434 3.822 14.271 1.00 86.44 128 TYR A O 1
ATOM 1051 N N . GLU A 1 129 ? -7.205 1.958 14.535 1.00 84.94 129 GLU A N 1
ATOM 1052 C CA . GLU A 1 129 ? -5.911 2.637 14.589 1.00 84.94 129 GLU A CA 1
ATOM 1053 C C . GLU A 1 129 ? -5.409 3.010 13.187 1.00 84.94 129 GLU A C 1
ATOM 1055 O O . GLU A 1 129 ? -5.743 2.365 12.184 1.00 84.94 129 GLU A O 1
ATOM 1060 N N . ASP A 1 130 ? -4.575 4.050 13.128 1.00 85.50 130 ASP A N 1
ATOM 1061 C CA . ASP A 1 130 ? -3.843 4.406 11.916 1.00 85.50 130 ASP A CA 1
ATOM 1062 C C . ASP A 1 130 ? -2.932 3.243 11.495 1.00 85.50 130 ASP A C 1
ATOM 1064 O O . ASP A 1 130 ? -2.281 2.605 12.324 1.00 85.50 130 ASP A O 1
ATOM 1068 N N . ILE A 1 131 ? -2.834 3.001 10.189 1.00 85.94 131 ILE A N 1
ATOM 1069 C CA . ILE A 1 131 ? -1.932 1.990 9.623 1.00 85.94 131 ILE A CA 1
ATOM 1070 C C . ILE A 1 131 ? -0.944 2.655 8.681 1.00 85.94 131 ILE A C 1
ATOM 1072 O O . ILE A 1 131 ? -1.290 3.590 7.959 1.00 85.94 131 ILE A O 1
ATOM 1076 N N . ALA A 1 132 ? 0.294 2.177 8.674 1.00 88.19 132 ALA A N 1
ATOM 1077 C CA . ALA A 1 132 ? 1.346 2.730 7.840 1.00 88.19 132 ALA A CA 1
ATOM 1078 C C . ALA A 1 132 ? 2.133 1.627 7.131 1.00 88.19 132 ALA A C 1
ATOM 1080 O O . ALA A 1 132 ? 2.449 0.595 7.725 1.00 88.19 132 ALA A O 1
ATOM 1081 N N . PHE A 1 133 ? 2.465 1.881 5.866 1.00 86.25 133 PHE A N 1
ATOM 1082 C CA . PHE A 1 133 ? 3.190 0.960 4.999 1.00 86.25 133 PHE A CA 1
ATOM 1083 C C . PHE A 1 133 ? 4.454 1.613 4.463 1.00 86.25 133 PHE A C 1
ATOM 1085 O O . PHE A 1 133 ? 4.428 2.752 3.995 1.00 86.25 133 PHE A O 1
ATOM 1092 N N . LYS A 1 134 ? 5.558 0.870 4.493 1.00 87.00 134 LYS A N 1
ATOM 1093 C CA . LYS A 1 134 ? 6.808 1.282 3.859 1.00 87.00 134 LYS A CA 1
ATOM 1094 C C . LYS A 1 134 ? 6.766 0.916 2.376 1.00 87.00 134 LYS A C 1
ATOM 1096 O O . LYS A 1 134 ? 6.579 -0.244 2.023 1.00 87.00 134 LYS A O 1
ATOM 1101 N N . ILE A 1 135 ? 6.957 1.910 1.526 1.00 87.31 135 ILE A N 1
ATOM 1102 C CA . ILE A 1 135 ? 6.903 1.814 0.066 1.00 87.31 135 ILE A CA 1
ATOM 1103 C C . ILE A 1 135 ? 8.164 2.412 -0.540 1.00 87.31 135 ILE A C 1
ATOM 1105 O O . ILE A 1 135 ? 8.863 3.192 0.104 1.00 87.31 135 ILE A O 1
ATOM 1109 N N . ILE A 1 136 ? 8.455 2.056 -1.785 1.00 87.62 136 ILE A N 1
ATOM 1110 C CA . ILE A 1 136 ? 9.511 2.710 -2.557 1.00 87.62 136 ILE A CA 1
ATOM 1111 C C . ILE A 1 136 ? 9.115 4.170 -2.841 1.00 87.62 136 ILE A C 1
ATOM 1113 O O . ILE A 1 136 ? 7.961 4.465 -3.163 1.00 87.62 136 ILE A O 1
ATOM 1117 N N . ASN A 1 137 ? 10.084 5.072 -2.712 1.00 86.50 137 ASN A N 1
ATOM 1118 C CA . ASN A 1 137 ? 9.942 6.497 -2.978 1.00 86.50 137 ASN A CA 1
ATOM 1119 C C . ASN A 1 137 ? 10.289 6.823 -4.443 1.00 86.50 137 ASN A C 1
ATOM 1121 O O . ASN A 1 137 ? 11.359 7.348 -4.726 1.00 86.50 137 ASN A O 1
ATOM 1125 N N . GLU A 1 138 ? 9.386 6.480 -5.357 1.00 82.31 138 GLU A N 1
ATOM 1126 C CA . GLU A 1 138 ? 9.452 6.829 -6.789 1.00 82.31 138 GLU A CA 1
ATOM 1127 C C . GLU A 1 138 ? 8.282 7.753 -7.160 1.00 82.31 138 GLU A C 1
ATOM 1129 O O . GLU A 1 138 ? 7.401 7.981 -6.331 1.00 82.31 138 GLU A O 1
ATOM 1134 N N . GLU A 1 139 ? 8.253 8.310 -8.374 1.00 76.06 139 GLU A N 1
ATOM 1135 C CA . GLU A 1 139 ? 7.114 9.116 -8.840 1.00 76.06 139 GLU A CA 1
ATOM 1136 C C . GLU A 1 139 ? 5.853 8.253 -9.050 1.00 76.06 139 GLU A C 1
ATOM 1138 O O . GLU A 1 139 ? 5.904 7.178 -9.643 1.00 76.06 139 GLU A O 1
ATOM 1143 N N . TRP A 1 140 ? 4.701 8.731 -8.560 1.00 72.50 140 TRP A N 1
ATOM 1144 C CA . TRP A 1 140 ? 3.416 8.021 -8.632 1.00 72.50 140 TRP A CA 1
ATOM 1145 C C . TRP A 1 140 ? 2.524 8.656 -9.696 1.00 72.50 140 TRP A C 1
ATOM 1147 O O . TRP A 1 140 ? 2.267 9.863 -9.645 1.00 72.50 140 TRP A O 1
ATOM 1157 N N . ASP A 1 141 ? 1.990 7.839 -10.601 1.00 67.00 141 ASP A N 1
ATOM 1158 C CA . ASP A 1 141 ? 0.914 8.254 -11.499 1.00 67.00 141 ASP A CA 1
ATOM 1159 C C . ASP A 1 141 ? -0.399 8.401 -10.703 1.00 67.00 141 ASP A C 1
ATOM 1161 O O . ASP A 1 141 ? -0.762 7.537 -9.901 1.00 67.00 141 ASP A O 1
ATOM 1165 N N . LYS A 1 142 ? -1.087 9.532 -10.884 1.00 57.62 142 LYS A N 1
ATOM 1166 C CA . LYS A 1 142 ? -2.302 9.930 -10.144 1.00 57.62 142 LYS A CA 1
ATOM 1167 C C . LYS A 1 142 ? -3.563 9.833 -11.015 1.00 57.62 142 LYS A C 1
ATOM 1169 O O . LYS A 1 142 ? -4.466 10.656 -10.851 1.00 57.62 142 LYS A O 1
ATOM 1174 N N . SER A 1 143 ? -3.575 8.897 -11.962 1.00 43.75 143 SER A N 1
ATOM 1175 C CA . SER A 1 143 ? -4.680 8.668 -12.903 1.00 43.75 143 SER A CA 1
ATOM 1176 C C . SER A 1 143 ? -5.943 8.107 -12.243 1.00 43.75 143 SER A C 1
ATOM 1178 O O . SER A 1 143 ? -5.825 7.276 -11.313 1.00 43.75 143 SER A O 1
#

Radius of gyration: 18.28 Å; chains: 1; bounding box: 45×35×51 Å